Protein AF-A0A7J9D470-F1 (afdb_monomer)

Foldseek 3Di:
DDDDDDDDDDPPPDDDPDDDDDPDDDDPDDPPPDPDDPDDDPPAPFCVNPVVVLVVVPFGRAPSDTDRLQWDQCAQLHHRDHAPPQFTRHGSDTDHLQFDQCAQLHHRDHADPQWGRHGSDTHGVPPPPDPPPPPVPVVVVVVVVVVVVVVVVVVPD

Mean predicted aligned error: 18.79 Å

Radius of gyration: 38.18 Å; Cα contacts (8 Å, |Δi|>4): 179; chains: 1; bounding box: 80×73×114 Å

Structure (mmCIF, N/CA/C/O backbone):
data_AF-A0A7J9D470-F1
#
_entry.id   AF-A0A7J9D470-F1
#
loop_
_atom_site.group_PDB
_atom_site.id
_atom_site.type_symbol
_atom_site.label_atom_id
_atom_site.label_alt_id
_atom_site.label_comp_id
_atom_site.label_asym_id
_atom_site.label_entity_id
_atom_site.label_seq_id
_atom_site.pdbx_PDB_ins_code
_atom_site.Cartn_x
_atom_site.Cartn_y
_atom_site.Cartn_z
_atom_site.occupancy
_atom_site.B_iso_or_equiv
_atom_site.auth_seq_id
_atom_site.auth_comp_id
_atom_site.auth_asym_id
_atom_site.auth_atom_id
_atom_site.pdbx_PDB_model_num
ATOM 1 N N . MET A 1 1 ? 63.178 5.458 57.487 1.00 52.53 1 MET A N 1
ATOM 2 C CA . MET A 1 1 ? 62.453 5.438 56.198 1.00 52.53 1 MET A CA 1
ATOM 3 C C . MET A 1 1 ? 61.110 4.738 56.439 1.00 52.53 1 MET A C 1
ATOM 5 O O . MET A 1 1 ? 60.955 3.582 56.095 1.00 52.53 1 MET A O 1
ATOM 9 N N . LEU A 1 2 ? 60.321 5.202 57.414 1.00 38.91 2 LEU A N 1
ATOM 10 C CA . LEU A 1 2 ? 59.225 6.182 57.306 1.00 38.91 2 LEU A CA 1
ATOM 11 C C . LEU A 1 2 ? 58.112 5.771 56.328 1.00 38.91 2 LEU A C 1
ATOM 13 O O . LEU A 1 2 ? 58.281 5.820 55.116 1.00 38.91 2 LEU A O 1
ATOM 17 N N . ALA A 1 3 ? 56.980 5.399 56.925 1.00 51.22 3 ALA A N 1
ATOM 18 C CA . ALA A 1 3 ? 55.670 5.228 56.322 1.00 51.22 3 ALA A CA 1
ATOM 19 C C . ALA A 1 3 ? 55.030 6.580 55.955 1.00 51.22 3 ALA A C 1
ATOM 21 O O . ALA A 1 3 ? 55.112 7.506 56.757 1.00 51.22 3 ALA A O 1
ATOM 22 N N . MET A 1 4 ? 54.344 6.641 54.806 1.00 54.34 4 MET A N 1
ATOM 23 C CA . MET A 1 4 ? 53.233 7.548 54.436 1.00 54.34 4 MET A CA 1
ATOM 24 C C . MET A 1 4 ? 52.479 6.810 53.308 1.00 54.34 4 MET A C 1
ATOM 26 O O . MET A 1 4 ? 53.098 6.505 52.298 1.00 54.34 4 MET A O 1
ATOM 30 N N . VAL A 1 5 ? 51.274 6.242 53.431 1.00 53.59 5 VAL A N 1
ATOM 31 C CA . VAL A 1 5 ? 49.970 6.71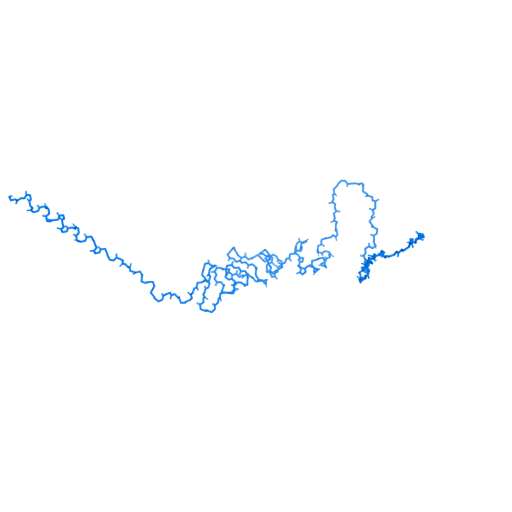7 53.934 1.00 53.59 5 VAL A CA 1
ATOM 32 C C . VAL A 1 5 ? 49.434 7.908 53.130 1.00 53.59 5 V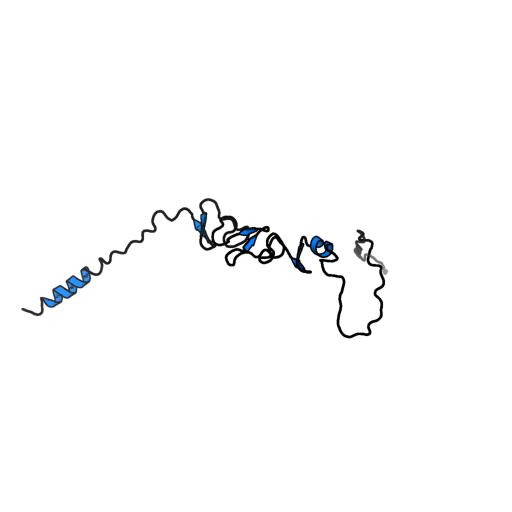AL A C 1
ATOM 34 O O . VAL A 1 5 ? 50.089 8.939 53.046 1.00 53.59 5 VAL A O 1
ATOM 37 N N . MET A 1 6 ? 48.195 7.723 52.647 1.00 53.53 6 MET A N 1
ATOM 38 C CA . MET A 1 6 ? 47.269 8.652 51.974 1.00 53.53 6 MET A CA 1
ATOM 39 C C . MET A 1 6 ? 47.483 8.869 50.471 1.00 53.53 6 MET A C 1
ATOM 41 O O . MET A 1 6 ? 48.608 9.001 50.024 1.00 53.53 6 MET A O 1
ATOM 45 N N . ALA A 1 7 ? 46.474 9.031 49.620 1.00 52.56 7 ALA A N 1
ATOM 46 C CA . ALA A 1 7 ? 45.023 8.826 49.624 1.00 52.56 7 ALA A CA 1
ATOM 47 C C . ALA A 1 7 ? 44.539 9.384 48.262 1.00 52.56 7 ALA A C 1
ATOM 49 O O . ALA A 1 7 ? 45.233 10.216 47.684 1.00 52.56 7 ALA A O 1
ATOM 50 N N . LEU A 1 8 ? 43.325 9.006 47.841 1.00 49.97 8 LEU A N 1
ATOM 51 C CA . LEU A 1 8 ? 42.532 9.616 46.754 1.00 49.97 8 LEU A CA 1
ATOM 52 C C . LEU A 1 8 ? 43.098 9.378 45.334 1.00 49.97 8 LEU A C 1
ATOM 54 O O . LEU A 1 8 ? 44.288 9.456 45.088 1.00 49.97 8 LEU A O 1
ATOM 58 N N . GLU A 1 9 ? 42.313 8.987 44.334 1.00 54.66 9 GLU A N 1
ATOM 59 C CA . GLU A 1 9 ? 40.990 9.498 43.9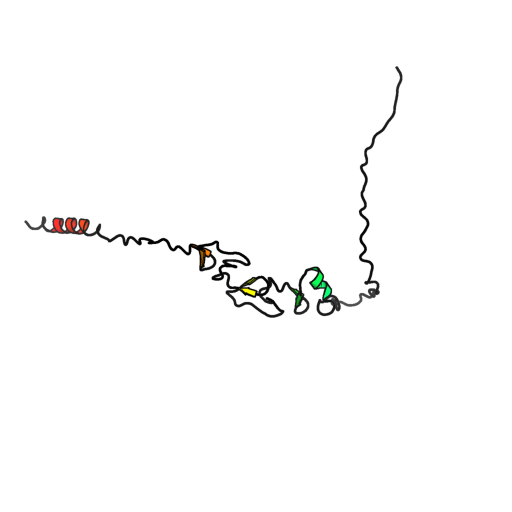84 1.00 54.66 9 GLU A CA 1
ATOM 60 C C . GLU A 1 9 ? 40.059 8.360 43.538 1.00 54.66 9 GLU A C 1
ATOM 62 O O . GLU A 1 9 ? 40.335 7.611 42.599 1.00 54.66 9 GLU A O 1
ATOM 67 N N . ALA A 1 10 ? 38.913 8.265 44.209 1.00 57.53 10 ALA A N 1
ATOM 68 C CA . ALA A 1 10 ? 37.725 7.641 43.663 1.00 57.53 10 ALA A CA 1
ATOM 69 C C . ALA A 1 10 ? 37.112 8.627 42.665 1.00 57.53 10 ALA A C 1
ATOM 71 O O . ALA A 1 10 ? 36.572 9.649 43.078 1.00 57.53 10 ALA A O 1
ATOM 72 N N . ILE A 1 11 ? 37.154 8.329 41.366 1.00 59.97 11 ILE A N 1
ATOM 73 C CA . ILE A 1 11 ? 36.338 9.069 40.399 1.00 59.97 11 ILE A CA 1
ATOM 74 C C . ILE A 1 11 ? 35.030 8.304 40.212 1.00 59.97 11 ILE A C 1
ATOM 76 O O . ILE A 1 11 ? 34.833 7.534 39.274 1.00 59.97 11 ILE A O 1
ATOM 80 N N . THR A 1 12 ? 34.125 8.521 41.161 1.00 56.00 12 THR A N 1
ATOM 81 C CA . THR A 1 12 ? 32.691 8.333 40.965 1.00 56.00 12 THR A CA 1
ATOM 82 C C . THR A 1 12 ? 32.193 9.429 40.018 1.00 56.00 12 THR A C 1
ATOM 84 O O . THR A 1 12 ? 31.918 10.543 40.464 1.00 56.00 12 THR A O 1
ATOM 87 N N . LEU A 1 13 ? 32.062 9.150 38.717 1.00 53.56 13 LEU A N 1
ATOM 88 C CA . LEU A 1 13 ? 31.258 10.009 37.841 1.00 53.56 13 LEU A CA 1
ATOM 89 C C . LEU A 1 13 ? 29.774 9.675 38.032 1.00 53.56 13 LEU A C 1
ATOM 91 O O . LEU A 1 13 ? 29.238 8.730 37.461 1.00 53.56 13 LEU A O 1
ATOM 95 N N . SER A 1 14 ? 29.178 10.452 38.937 1.00 59.69 14 SER A N 1
ATOM 96 C CA . SER A 1 14 ? 27.881 11.120 38.793 1.00 59.69 14 SER A CA 1
ATOM 97 C C . SER A 1 14 ? 26.778 10.382 38.024 1.00 59.69 14 SER A C 1
ATOM 99 O O . SER A 1 14 ? 26.679 10.411 36.800 1.00 59.69 14 SER A O 1
ATOM 101 N N . THR A 1 15 ? 25.824 9.877 38.802 1.00 51.56 15 THR A N 1
ATOM 102 C CA . THR A 1 15 ? 24.418 9.758 38.416 1.00 51.56 15 THR A CA 1
ATOM 103 C C . THR A 1 15 ? 23.893 11.104 37.906 1.00 51.56 15 THR A C 1
ATOM 105 O O . THR A 1 15 ? 23.781 12.053 38.684 1.00 51.56 15 THR A O 1
ATOM 108 N N . SER A 1 16 ? 23.512 11.192 36.633 1.00 58.38 16 SER A N 1
ATOM 109 C CA . SER A 1 16 ? 22.569 12.206 36.165 1.00 58.38 16 SER A CA 1
ATOM 110 C C . SER A 1 16 ? 21.156 11.630 36.235 1.00 58.38 16 SER A C 1
ATOM 112 O O . SER A 1 16 ? 20.688 10.890 35.372 1.00 58.38 16 SER A O 1
ATOM 114 N N . ILE A 1 17 ? 20.467 11.987 37.314 1.00 57.41 17 ILE A N 1
ATOM 115 C CA . ILE A 1 17 ? 19.011 12.015 37.346 1.00 57.41 17 ILE A CA 1
ATOM 116 C C . ILE A 1 17 ? 18.606 13.095 36.336 1.00 57.41 17 ILE A C 1
ATOM 118 O O . ILE A 1 17 ? 18.883 14.273 36.546 1.00 57.41 17 ILE A O 1
ATOM 122 N N . SER A 1 18 ? 17.999 12.700 35.219 1.00 53.41 18 SER A N 1
ATOM 123 C CA . SER A 1 18 ? 17.259 13.632 34.370 1.00 53.41 18 SER A CA 1
ATOM 124 C C . SER A 1 18 ? 15.803 13.614 34.825 1.00 53.41 18 SER A C 1
ATOM 126 O O . SER A 1 18 ? 14.964 12.881 34.307 1.00 53.41 18 SER A O 1
ATOM 128 N N . GLU A 1 19 ? 15.527 14.403 35.858 1.00 52.66 19 GLU A N 1
ATOM 129 C CA . GLU A 1 19 ? 14.212 14.997 36.044 1.00 52.66 19 GLU A CA 1
ATOM 130 C C . GLU A 1 19 ? 14.089 16.149 35.038 1.00 52.66 19 GLU A C 1
ATOM 132 O O . GLU A 1 19 ? 14.871 17.097 35.079 1.00 52.66 19 GLU A O 1
ATOM 137 N N . ASN A 1 20 ? 13.121 16.060 34.121 1.00 45.19 20 ASN A N 1
ATOM 138 C CA . ASN A 1 20 ? 12.014 17.018 34.007 1.00 45.19 20 ASN A CA 1
ATOM 139 C C . ASN A 1 20 ? 11.527 17.200 32.556 1.00 45.19 20 ASN A C 1
ATOM 141 O O . ASN A 1 20 ? 12.230 17.749 31.710 1.00 45.19 20 ASN A O 1
ATOM 145 N N . SER A 1 21 ? 10.274 16.815 32.304 1.00 48.44 21 SER A N 1
ATOM 146 C CA . SER A 1 21 ? 9.291 17.645 31.593 1.00 48.44 21 SER A CA 1
ATOM 147 C C . SER A 1 21 ? 7.895 17.078 31.854 1.00 48.44 21 SER A C 1
ATOM 149 O O . SER A 1 21 ? 7.508 16.017 31.365 1.00 48.44 21 SER A O 1
ATOM 151 N N . ASP A 1 22 ? 7.188 17.807 32.702 1.00 45.28 22 ASP A N 1
ATOM 152 C CA . ASP A 1 22 ? 5.788 17.732 33.090 1.00 45.28 22 ASP A CA 1
ATOM 153 C C . ASP A 1 22 ? 4.785 17.187 32.048 1.00 45.28 22 ASP A C 1
ATOM 155 O O . ASP A 1 22 ? 4.430 17.852 31.079 1.00 45.28 22 ASP A O 1
ATOM 159 N N . HIS A 1 23 ? 4.146 16.060 32.378 1.00 46.47 23 HIS A N 1
ATOM 160 C CA . HIS A 1 23 ? 2.723 15.857 32.081 1.00 46.47 23 HIS A CA 1
ATOM 161 C C . HIS A 1 23 ? 1.957 15.709 33.395 1.00 46.47 23 HIS A C 1
ATOM 163 O O . HIS A 1 23 ? 1.554 14.626 33.826 1.00 46.47 23 HIS A O 1
ATOM 169 N N . ARG A 1 24 ? 1.764 16.842 34.073 1.00 47.56 24 ARG A N 1
ATOM 170 C CA . ARG A 1 24 ? 0.830 16.931 35.190 1.00 47.56 24 ARG A CA 1
ATOM 171 C C . ARG A 1 24 ? -0.616 16.811 34.688 1.00 47.56 24 ARG A C 1
ATOM 173 O O . ARG A 1 24 ? -1.129 17.709 34.037 1.00 47.56 24 ARG A O 1
ATOM 180 N N . ARG A 1 25 ? -1.253 15.743 35.185 1.00 47.94 25 ARG A N 1
ATOM 181 C CA . ARG A 1 25 ? -2.612 15.677 35.765 1.00 47.94 25 ARG A CA 1
ATOM 182 C C . ARG A 1 25 ? -3.791 15.572 34.789 1.00 47.94 25 ARG A C 1
ATOM 184 O O . ARG A 1 25 ? -4.230 16.559 34.223 1.00 47.94 25 ARG A O 1
ATOM 191 N N . LEU A 1 26 ? -4.399 14.382 34.768 1.00 45.03 26 LEU A N 1
ATOM 192 C CA . LEU A 1 26 ? -5.779 14.146 35.234 1.00 45.03 26 LEU A CA 1
ATOM 193 C C . LEU A 1 26 ? -6.077 12.635 35.208 1.00 45.03 26 LEU A C 1
ATOM 195 O O . LEU A 1 26 ? -6.582 12.091 34.233 1.00 45.03 26 LEU A O 1
ATOM 199 N N . ALA A 1 27 ? -5.735 11.950 36.296 1.00 47.56 27 ALA A N 1
ATOM 200 C CA . ALA A 1 27 ? -6.382 10.699 36.692 1.00 47.56 27 ALA A CA 1
ATOM 201 C C . ALA A 1 27 ? -6.246 10.533 38.211 1.00 47.56 27 ALA A C 1
ATOM 203 O O . ALA A 1 27 ? -5.810 9.500 38.706 1.00 47.56 27 ALA A O 1
ATOM 204 N N . ASP A 1 28 ? -6.575 11.601 38.939 1.00 45.28 28 ASP A N 1
ATOM 205 C CA . ASP A 1 28 ? -7.138 11.435 40.270 1.00 45.28 28 ASP A CA 1
ATOM 206 C C . ASP A 1 28 ? -8.655 11.417 40.088 1.00 45.28 28 ASP A C 1
ATOM 208 O O . ASP A 1 28 ? -9.306 12.432 39.845 1.00 45.28 28 ASP A O 1
ATOM 212 N N . SER A 1 29 ? -9.193 10.213 40.041 1.00 45.28 29 SER A N 1
ATOM 213 C CA . SER A 1 29 ? -10.570 9.919 40.397 1.00 45.28 29 SER A CA 1
ATOM 214 C C . SER A 1 29 ? -10.522 8.485 40.869 1.00 45.28 29 SER A C 1
ATOM 216 O O . SER A 1 29 ? -10.070 7.598 40.140 1.00 45.28 29 SER A O 1
ATOM 218 N N . GLN A 1 30 ? -10.886 8.314 42.132 1.00 44.03 30 GLN A N 1
ATOM 219 C CA . GLN A 1 30 ? -10.857 7.074 42.880 1.00 44.03 30 GLN A CA 1
ATOM 220 C C . GLN A 1 30 ? -11.158 5.852 42.002 1.00 44.03 30 GLN A C 1
ATOM 222 O O . GLN A 1 30 ? -12.229 5.745 41.409 1.00 44.03 30 GLN A O 1
ATOM 227 N N . MET A 1 31 ? -10.241 4.885 41.975 1.00 50.34 31 MET A N 1
ATOM 228 C CA . MET A 1 31 ? -10.625 3.509 41.679 1.00 50.34 31 MET A CA 1
ATOM 229 C C . MET A 1 31 ? -11.399 3.019 42.910 1.00 50.34 31 MET A C 1
ATOM 231 O O . MET A 1 31 ? -10.789 2.936 43.979 1.00 50.34 31 MET A O 1
ATOM 235 N N . PRO A 1 32 ? -12.709 2.718 42.839 1.00 49.44 32 PRO A N 1
ATOM 236 C CA . PRO A 1 32 ? -13.378 2.086 43.963 1.00 49.44 32 PRO A CA 1
ATOM 237 C C . PRO A 1 32 ? -12.761 0.699 44.168 1.00 49.44 32 PRO A C 1
ATOM 239 O O . PRO A 1 32 ? -12.899 -0.205 43.343 1.00 49.44 32 PRO A O 1
ATOM 242 N N . THR A 1 33 ? -12.047 0.537 45.279 1.00 47.69 33 THR A N 1
ATOM 243 C CA . THR A 1 33 ? -11.545 -0.742 45.781 1.00 47.69 33 THR A CA 1
ATOM 244 C C . THR A 1 33 ? -12.716 -1.540 46.347 1.00 47.69 33 THR A C 1
ATOM 246 O O . THR A 1 33 ? -12.920 -1.611 47.555 1.00 47.69 33 THR A O 1
ATOM 249 N N . SER A 1 34 ? -13.536 -2.110 45.469 1.00 48.41 34 SER A N 1
ATOM 250 C CA . SER A 1 34 ? -14.496 -3.146 45.844 1.00 48.41 34 SER A CA 1
ATOM 251 C C . SER A 1 34 ? -14.593 -4.167 44.715 1.00 48.41 34 SER A C 1
ATOM 253 O O . SER A 1 34 ? -15.460 -4.114 43.849 1.00 48.41 34 SER A O 1
ATOM 255 N N . PHE A 1 35 ? -13.622 -5.081 44.694 1.00 50.19 35 PHE A N 1
ATOM 256 C CA . PHE A 1 35 ? -13.641 -6.260 43.835 1.00 50.19 35 PHE A CA 1
ATOM 257 C C . PHE A 1 35 ? -14.348 -7.398 44.572 1.00 50.19 35 PHE A C 1
ATOM 259 O O . PHE A 1 35 ? -1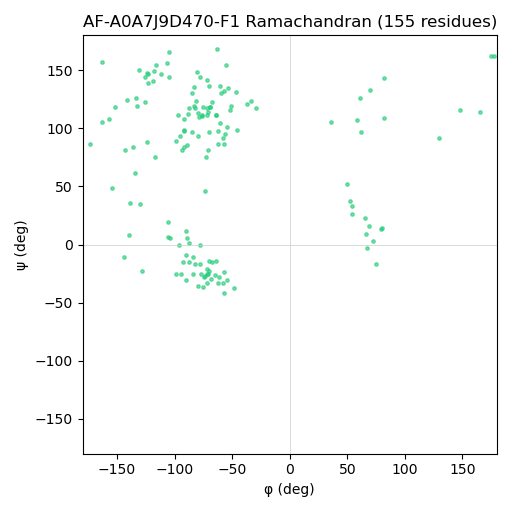3.722 -8.234 45.214 1.00 50.19 35 PHE A O 1
ATOM 266 N N . GLY A 1 36 ? -15.673 -7.409 44.463 1.00 50.47 36 GLY A N 1
ATOM 267 C CA . GLY A 1 36 ? -16.508 -8.581 44.698 1.00 50.47 36 GLY A CA 1
ATOM 268 C C . GLY A 1 36 ? -17.341 -8.833 43.446 1.00 50.47 36 GLY A C 1
ATOM 269 O O . GLY A 1 36 ? -18.432 -8.292 43.323 1.00 50.47 36 GLY A O 1
ATOM 270 N N . GLY A 1 37 ? -16.817 -9.595 42.484 1.00 48.50 37 GLY A N 1
ATOM 271 C CA . GLY A 1 37 ? -17.577 -9.964 41.287 1.00 48.50 37 GLY A CA 1
ATOM 272 C C . GLY A 1 37 ? -16.717 -10.517 40.155 1.00 48.50 37 GLY A C 1
ATOM 273 O O . GLY A 1 37 ? -15.897 -9.810 39.575 1.00 48.50 37 GLY A O 1
ATOM 274 N N . ALA A 1 38 ? -16.914 -11.794 39.835 1.00 54.22 38 ALA A N 1
ATOM 275 C CA . ALA A 1 38 ? -16.334 -12.456 38.676 1.00 54.22 38 ALA A CA 1
ATOM 276 C C . ALA A 1 38 ? -16.926 -11.880 37.372 1.00 54.22 38 ALA A C 1
ATOM 278 O O . ALA A 1 38 ? -18.137 -11.917 37.177 1.00 54.22 38 ALA A O 1
ATOM 279 N N . GLY A 1 39 ? -16.073 -11.369 36.475 1.00 50.06 39 GLY A N 1
ATOM 280 C CA . GLY A 1 39 ? -16.456 -10.936 35.122 1.00 50.06 39 GLY A CA 1
ATOM 281 C C . GLY A 1 39 ? -15.959 -9.532 34.774 1.00 50.06 39 GLY A C 1
ATOM 282 O O . GLY A 1 39 ? -16.620 -8.537 35.047 1.00 50.06 39 GLY A O 1
ATOM 283 N N . GLY A 1 40 ? -14.772 -9.446 34.167 1.00 59.03 40 GLY A N 1
ATOM 284 C CA . GLY A 1 40 ? -14.085 -8.190 33.867 1.00 59.03 40 GLY A CA 1
ATOM 285 C C . GLY A 1 40 ? -14.856 -7.249 32.936 1.00 59.03 40 GLY A C 1
ATOM 286 O O . GLY A 1 40 ? -14.840 -7.412 31.719 1.00 59.03 40 GLY A O 1
ATOM 287 N N . PHE A 1 41 ? -15.433 -6.192 33.505 1.00 54.44 41 PHE A N 1
ATOM 288 C CA . PHE A 1 41 ? -15.876 -5.004 32.779 1.00 54.44 41 PHE A CA 1
ATOM 289 C C . PHE A 1 41 ? -14.793 -3.922 32.876 1.00 54.44 41 PHE A C 1
ATOM 291 O O . PHE A 1 41 ? -14.556 -3.361 33.941 1.00 54.44 41 PHE A O 1
ATOM 298 N N . ARG A 1 42 ? -14.131 -3.609 31.755 1.00 60.50 42 ARG A N 1
ATOM 299 C CA . ARG A 1 42 ? -13.332 -2.382 31.574 1.00 60.50 42 ARG A CA 1
ATOM 300 C C . ARG A 1 42 ? -14.197 -1.362 30.816 1.00 60.50 42 ARG A C 1
ATOM 302 O O . ARG A 1 42 ? -14.139 -1.373 29.587 1.00 60.50 42 ARG A O 1
ATOM 309 N N . PRO A 1 43 ? -15.012 -0.497 31.450 1.00 60.56 43 PRO A N 1
ATOM 310 C CA . PRO A 1 43 ? -16.045 0.213 30.704 1.00 60.56 43 PRO A CA 1
ATOM 311 C C . PRO A 1 43 ? -15.596 1.538 30.065 1.00 60.56 43 PRO A C 1
ATOM 313 O O . PRO A 1 43 ? -16.424 2.172 29.426 1.00 60.56 43 PRO A O 1
ATOM 316 N N . PHE A 1 44 ? -14.332 1.985 30.175 1.00 59.06 44 PHE A N 1
ATOM 317 C CA . PHE A 1 44 ? -14.013 3.384 29.811 1.00 59.06 44 PHE A CA 1
ATOM 318 C C . PHE A 1 44 ? -12.705 3.656 29.053 1.00 59.06 44 PHE A C 1
ATOM 320 O O . PHE A 1 44 ? -12.378 4.815 28.820 1.00 59.06 44 PHE A O 1
ATOM 327 N N . PHE A 1 45 ? -11.971 2.637 28.599 1.00 75.00 45 PHE A N 1
ATOM 328 C CA . PHE A 1 45 ? -10.740 2.854 27.815 1.00 75.00 45 PHE A CA 1
ATOM 329 C C . PHE A 1 45 ? -10.889 2.565 26.317 1.00 75.00 45 PHE A C 1
ATOM 331 O O . PHE A 1 45 ? -9.888 2.343 25.639 1.00 75.00 45 PHE A O 1
ATOM 338 N N . THR A 1 46 ? -12.111 2.544 25.778 1.00 83.38 46 THR A N 1
ATOM 339 C CA . THR A 1 46 ? -12.284 2.446 24.323 1.00 83.38 46 THR A CA 1
ATOM 340 C C . THR A 1 46 ? -12.099 3.808 23.669 1.00 83.38 46 THR A C 1
ATOM 342 O O . THR A 1 46 ? -12.414 4.855 24.244 1.00 83.38 46 THR A O 1
ATOM 345 N N . CYS A 1 47 ? -11.587 3.805 22.442 1.00 88.75 47 CYS A N 1
ATOM 346 C CA . CYS A 1 47 ? -11.290 5.046 21.740 1.00 88.75 47 CYS A CA 1
ATOM 347 C C . CYS A 1 47 ? -12.541 5.860 21.362 1.00 88.75 47 CYS A C 1
ATOM 349 O O . CYS A 1 47 ? -12.415 7.048 21.091 1.00 88.75 47 CYS A O 1
ATOM 351 N N . ASP A 1 48 ? -13.745 5.271 21.406 1.00 88.00 48 ASP A N 1
ATOM 352 C CA . ASP A 1 48 ? -15.000 5.990 21.123 1.00 88.00 48 ASP A CA 1
ATOM 353 C C . ASP A 1 48 ? -15.355 6.988 22.234 1.00 88.00 48 ASP A C 1
ATOM 355 O O . ASP A 1 48 ? -16.069 7.958 21.994 1.00 88.00 48 ASP A O 1
ATOM 359 N N . LYS A 1 49 ? -14.877 6.743 23.463 1.00 87.25 49 LYS A N 1
ATOM 360 C CA . LYS A 1 49 ? -15.056 7.643 24.613 1.00 87.25 49 LYS A CA 1
ATOM 361 C C . LYS A 1 49 ? -13.835 8.526 24.861 1.00 87.25 49 LYS A C 1
ATOM 363 O O . LYS A 1 49 ? -13.987 9.603 25.426 1.00 87.25 49 LYS A O 1
ATOM 368 N N . ARG A 1 50 ? -12.643 8.090 24.435 1.00 87.12 50 ARG A N 1
ATOM 369 C CA . ARG A 1 50 ? -11.393 8.854 24.555 1.00 87.12 50 ARG A CA 1
ATOM 370 C C . ARG A 1 50 ? -10.578 8.776 23.252 1.00 87.12 50 ARG A C 1
ATOM 372 O O . ARG A 1 50 ? -9.682 7.932 23.149 1.00 87.12 50 ARG A O 1
ATOM 379 N N . PRO A 1 51 ? -10.868 9.637 22.257 1.00 81.69 51 PRO A N 1
ATOM 380 C CA . PRO A 1 51 ? -10.236 9.578 20.932 1.00 81.69 51 PRO A CA 1
ATOM 381 C C . PRO A 1 51 ? -8.728 9.861 20.967 1.00 81.69 51 PRO A C 1
ATOM 383 O O . PRO A 1 51 ? -7.973 9.330 20.153 1.00 81.69 51 PRO A O 1
ATOM 386 N N . GLU A 1 52 ? -8.273 10.621 21.963 1.00 86.62 52 GLU A N 1
ATOM 387 C CA . GLU A 1 52 ? -6.869 10.983 22.188 1.00 86.62 52 GLU A CA 1
ATOM 388 C C . GLU A 1 52 ? -5.934 9.766 22.273 1.00 86.62 52 GLU A C 1
ATOM 390 O O . GLU A 1 52 ? -4.783 9.844 21.847 1.00 86.62 52 GLU A O 1
ATOM 395 N N . ILE A 1 53 ? -6.432 8.614 22.748 1.00 87.00 53 ILE A N 1
ATOM 396 C CA . ILE A 1 53 ? -5.642 7.377 22.859 1.00 87.00 53 ILE A CA 1
ATOM 397 C C . ILE A 1 53 ? -5.056 6.976 21.499 1.00 87.00 53 ILE A C 1
ATOM 399 O O . ILE A 1 53 ? -3.900 6.565 21.434 1.00 87.00 53 ILE A O 1
ATOM 403 N N . CYS A 1 54 ? -5.829 7.098 20.417 1.00 90.19 54 CYS A N 1
ATOM 404 C CA . CYS A 1 54 ? -5.357 6.727 19.082 1.00 90.19 54 CYS A CA 1
ATOM 405 C C . CYS A 1 54 ? -4.482 7.820 18.463 1.00 90.19 54 CYS A C 1
ATOM 407 O O . CYS A 1 54 ? -3.487 7.511 17.805 1.00 90.19 54 CYS A O 1
ATOM 409 N N . SER A 1 55 ? -4.806 9.089 18.729 1.00 84.69 55 SER A N 1
ATOM 410 C CA . SER A 1 55 ? -4.072 10.236 18.189 1.00 84.69 55 SER A CA 1
ATOM 411 C C . SER A 1 55 ? -2.616 10.283 18.649 1.00 84.69 55 SER A C 1
ATOM 413 O O . SER A 1 55 ? -1.757 10.655 17.856 1.00 84.69 55 SER A O 1
ATOM 415 N N . THR A 1 56 ? -2.301 9.823 19.868 1.00 83.44 56 THR A N 1
ATOM 416 C CA . THR A 1 56 ? -0.899 9.704 20.337 1.00 83.44 56 THR A CA 1
ATOM 417 C C . THR A 1 56 ? -0.023 8.824 19.438 1.00 83.44 56 THR A C 1
ATOM 419 O O . THR A 1 56 ? 1.192 8.990 19.410 1.00 83.44 56 THR A O 1
ATOM 422 N N . LYS A 1 57 ? -0.634 7.907 18.677 1.00 79.69 57 LYS A N 1
ATOM 423 C CA . LYS A 1 57 ? 0.038 7.015 17.721 1.00 79.69 57 LYS A CA 1
ATOM 424 C C . LYS A 1 57 ? -0.185 7.421 16.262 1.00 79.69 57 LYS A C 1
ATOM 426 O O . LYS A 1 57 ? 0.166 6.659 15.367 1.00 79.69 57 LYS A O 1
ATOM 431 N N . GLY A 1 58 ? -0.817 8.571 16.011 1.00 81.25 58 GLY A N 1
ATOM 432 C CA . GLY A 1 58 ? -1.225 8.991 14.667 1.00 81.25 58 GLY A CA 1
ATOM 433 C C . GLY A 1 58 ? -2.293 8.089 14.033 1.00 81.25 58 GLY A C 1
ATOM 434 O O . GLY A 1 58 ? -2.395 8.029 12.810 1.00 81.25 58 GLY A O 1
ATOM 435 N N . GLN A 1 59 ? -3.063 7.367 14.851 1.00 92.50 59 GLN A N 1
ATOM 436 C CA . GLN A 1 59 ? -4.095 6.422 14.424 1.00 92.50 59 GLN A CA 1
ATOM 437 C C . GLN A 1 59 ? -5.499 6.998 14.619 1.00 92.50 59 GLN A C 1
ATOM 439 O O . GLN A 1 59 ? -5.707 7.960 15.358 1.00 92.50 59 GLN A O 1
ATOM 444 N N . PHE A 1 60 ? -6.484 6.356 13.999 1.00 91.69 60 PHE A N 1
ATOM 445 C CA . PHE A 1 60 ? -7.888 6.740 14.066 1.00 91.69 60 PHE A CA 1
ATOM 446 C C . PHE A 1 60 ? -8.699 5.707 14.837 1.00 91.69 60 PHE A C 1
ATOM 448 O O . PHE A 1 60 ? -8.423 4.510 14.782 1.00 91.69 60 PHE A O 1
ATOM 455 N N . CYS A 1 61 ? -9.724 6.171 15.548 1.00 92.81 61 CYS A N 1
ATOM 456 C CA . CYS A 1 61 ? -10.659 5.277 16.209 1.00 92.81 61 CYS A CA 1
ATOM 457 C C . CYS A 1 61 ? -11.678 4.733 15.201 1.00 92.81 61 CYS A C 1
ATOM 459 O O . CYS A 1 61 ? -12.519 5.481 14.704 1.00 92.81 61 CYS A O 1
ATOM 461 N N . CYS A 1 62 ? -11.628 3.431 14.933 1.00 93.31 62 CYS A N 1
ATOM 462 C CA . CYS A 1 62 ? -12.619 2.710 14.145 1.00 93.31 62 CYS A CA 1
ATOM 463 C C . CYS A 1 62 ? -13.139 1.520 14.957 1.00 93.31 62 CYS A C 1
ATOM 465 O O . CYS A 1 62 ? -12.368 0.654 15.367 1.00 93.31 62 CYS A O 1
ATOM 467 N N . ASN A 1 63 ? -14.456 1.453 15.181 1.00 90.06 63 ASN A N 1
ATOM 468 C CA . ASN A 1 63 ? -15.110 0.350 15.899 1.00 90.06 63 ASN A CA 1
ATOM 469 C C . ASN A 1 63 ? -14.436 0.019 17.244 1.00 90.06 63 ASN A C 1
ATOM 471 O O . ASN A 1 63 ? -14.091 -1.138 17.508 1.00 90.06 63 ASN A O 1
ATOM 475 N N . ARG A 1 64 ? -14.236 1.033 18.097 1.00 90.50 64 ARG A N 1
ATOM 476 C CA . ARG A 1 64 ? -13.603 0.908 19.421 1.00 90.50 64 ARG A CA 1
ATOM 477 C C . ARG A 1 64 ? -12.122 0.512 19.416 1.00 90.50 64 ARG A C 1
ATOM 479 O O . ARG A 1 64 ? -11.570 0.233 20.483 1.00 90.50 64 ARG A O 1
ATOM 486 N N . ARG A 1 65 ? -11.467 0.489 18.248 1.00 90.50 65 ARG A N 1
ATOM 487 C CA . ARG A 1 65 ? -10.048 0.147 18.072 1.00 90.50 65 ARG A CA 1
ATOM 488 C C . ARG A 1 65 ? -9.286 1.271 17.376 1.00 90.50 65 ARG A C 1
ATOM 490 O O . ARG A 1 65 ? -9.829 1.948 16.511 1.00 90.50 65 ARG A O 1
ATOM 497 N N . CYS A 1 66 ? -8.017 1.439 17.733 1.00 93.44 66 CYS A N 1
ATOM 498 C CA . CYS A 1 66 ? -7.117 2.325 17.004 1.00 93.44 66 CYS A CA 1
ATOM 499 C C . CYS A 1 66 ? -6.579 1.600 15.769 1.00 93.44 66 CYS A C 1
ATOM 501 O O . CYS A 1 66 ? -6.014 0.513 15.898 1.00 93.44 66 CYS A O 1
ATOM 503 N N . VAL A 1 67 ? -6.777 2.187 14.593 1.00 94.69 67 VAL A N 1
ATOM 504 C CA . VAL A 1 67 ? -6.318 1.653 13.307 1.00 94.69 67 VAL A CA 1
ATOM 505 C C . VAL A 1 67 ? -5.596 2.737 12.518 1.00 94.69 67 VAL A C 1
ATOM 507 O O . VAL A 1 67 ? -5.894 3.927 12.646 1.00 94.69 67 VAL A O 1
ATOM 510 N N . ASP A 1 68 ? -4.640 2.335 11.691 1.00 94.88 68 ASP A N 1
ATOM 511 C CA . ASP A 1 68 ? -3.960 3.251 10.784 1.00 94.88 68 ASP A CA 1
ATOM 512 C C . ASP A 1 68 ? -4.680 3.278 9.432 1.00 94.88 68 ASP A C 1
ATOM 514 O O . ASP A 1 68 ? -4.579 2.349 8.635 1.00 94.88 68 ASP A O 1
ATOM 518 N N . LEU A 1 69 ? -5.376 4.380 9.145 1.00 95.06 69 LEU A N 1
ATOM 519 C CA . LEU A 1 69 ? -6.088 4.551 7.877 1.00 95.06 69 LEU A CA 1
ATOM 520 C C . LEU A 1 69 ? -5.152 4.595 6.663 1.00 95.06 69 LEU A C 1
ATOM 522 O O . LEU A 1 69 ? -5.638 4.527 5.534 1.00 95.06 69 LEU A O 1
ATOM 526 N N . LYS A 1 70 ? -3.838 4.760 6.852 1.00 94.69 70 LYS A N 1
ATOM 527 C CA . LYS A 1 70 ? -2.877 4.847 5.748 1.00 94.69 70 LYS A CA 1
ATOM 528 C C . LYS A 1 70 ? -2.417 3.487 5.241 1.00 94.69 70 LYS A C 1
ATOM 530 O O . LYS A 1 70 ? -2.011 3.405 4.083 1.00 94.69 70 LYS A O 1
ATOM 535 N N . THR A 1 71 ? -2.476 2.464 6.088 1.00 93.88 71 THR A N 1
ATOM 536 C CA . THR A 1 71 ? -1.871 1.149 5.836 1.00 93.88 71 THR A CA 1
ATOM 537 C C . THR A 1 71 ? -2.849 -0.009 6.033 1.00 93.88 71 THR A C 1
ATOM 539 O O . THR A 1 71 ? -2.674 -1.062 5.421 1.00 93.88 71 THR A O 1
ATOM 542 N N . ASP A 1 72 ? -3.917 0.173 6.814 1.00 95.31 72 ASP A N 1
ATOM 543 C CA . ASP A 1 72 ? -4.919 -0.863 7.058 1.00 95.31 72 ASP A CA 1
ATOM 544 C C . ASP A 1 72 ? -5.789 -1.107 5.811 1.00 95.31 72 ASP A C 1
ATOM 546 O O . ASP A 1 72 ? -6.537 -0.238 5.352 1.00 95.31 72 ASP A O 1
ATOM 550 N N . GLN A 1 73 ? -5.719 -2.328 5.275 1.00 95.00 73 GLN A N 1
ATOM 551 C CA . GLN A 1 73 ? -6.475 -2.765 4.099 1.00 95.00 73 GLN A CA 1
ATOM 552 C C . GLN A 1 73 ? -7.996 -2.718 4.302 1.00 95.00 73 GLN A C 1
ATOM 554 O O . GLN A 1 73 ? -8.729 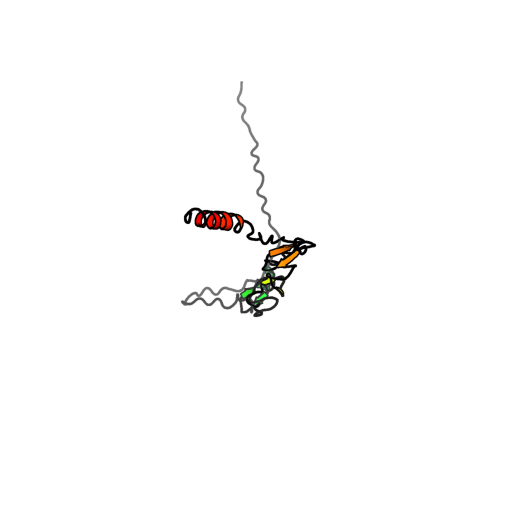-2.531 3.327 1.00 95.00 73 GLN A O 1
ATOM 559 N N . TYR A 1 74 ? -8.473 -2.869 5.536 1.00 95.25 74 TYR A N 1
ATOM 560 C CA . TYR A 1 74 ? -9.895 -2.904 5.881 1.00 95.25 74 TYR A CA 1
ATOM 561 C C . TYR A 1 74 ? -10.449 -1.522 6.257 1.00 95.25 74 TYR A C 1
ATOM 563 O O . TYR A 1 74 ? -11.669 -1.333 6.269 1.00 95.25 74 TYR A O 1
ATOM 571 N N . ASN A 1 75 ? -9.571 -0.549 6.521 1.00 96.62 75 ASN A N 1
ATOM 572 C CA . ASN A 1 75 ? -9.912 0.811 6.947 1.00 96.62 75 ASN A CA 1
ATOM 573 C C . ASN A 1 75 ? -9.197 1.886 6.103 1.00 96.62 75 ASN A C 1
ATOM 575 O O . ASN A 1 75 ? -8.820 2.942 6.606 1.00 96.62 75 ASN A O 1
ATOM 579 N N . CYS A 1 76 ? -9.001 1.646 4.808 1.00 97.06 76 CYS A N 1
ATOM 580 C CA . CYS A 1 76 ? -8.133 2.473 3.980 1.00 97.06 76 CYS A CA 1
ATOM 581 C C . CYS A 1 76 ? -8.721 3.863 3.681 1.00 97.06 76 CYS A C 1
ATOM 583 O O . CYS A 1 76 ? -9.702 4.020 2.942 1.00 97.06 76 CYS A O 1
ATOM 585 N N . GLY A 1 77 ? -8.112 4.900 4.250 1.00 95.31 77 GLY A N 1
ATOM 586 C CA . GLY A 1 77 ? -8.515 6.304 4.141 1.00 95.31 77 GLY A CA 1
ATOM 587 C C . GLY A 1 77 ? -9.745 6.691 4.971 1.00 95.31 77 GLY A C 1
ATOM 588 O O . GLY A 1 77 ? -9.964 7.876 5.201 1.00 95.31 77 GLY A O 1
ATOM 589 N N . ARG A 1 78 ? -10.546 5.720 5.431 1.00 94.94 78 ARG A N 1
ATOM 590 C CA . ARG A 1 78 ? -11.654 5.901 6.385 1.00 94.94 78 ARG A CA 1
ATOM 591 C C . ARG A 1 78 ? -12.066 4.558 6.993 1.00 94.94 78 ARG A C 1
ATOM 593 O O . ARG A 1 78 ? -11.892 3.516 6.360 1.00 94.94 78 ARG A O 1
ATOM 600 N N . CYS A 1 79 ? -12.686 4.595 8.170 1.00 95.50 79 CYS A N 1
ATOM 601 C CA . CYS A 1 79 ? -13.200 3.400 8.839 1.00 95.50 79 CYS A CA 1
ATOM 602 C C . CYS A 1 79 ? -14.134 2.583 7.929 1.00 95.50 79 CYS A C 1
ATOM 604 O O . CYS A 1 79 ? -15.011 3.141 7.265 1.00 95.50 79 CYS A O 1
ATOM 606 N N . GLY A 1 80 ? -13.940 1.262 7.901 1.00 94.81 80 GLY A N 1
ATOM 607 C CA . GLY A 1 80 ? -14.765 0.318 7.141 1.00 94.81 80 GLY A CA 1
ATOM 608 C C . GLY A 1 80 ? -14.581 0.353 5.619 1.00 94.81 80 GLY A C 1
ATOM 609 O O . GLY A 1 80 ? -15.282 -0.363 4.905 1.00 94.81 80 GLY A O 1
ATOM 610 N N . ARG A 1 81 ? -13.665 1.170 5.083 1.00 96.06 81 ARG A N 1
ATOM 611 C CA . ARG A 1 81 ? -13.341 1.151 3.652 1.00 96.06 81 ARG A CA 1
ATOM 612 C C . ARG A 1 81 ? -12.304 0.074 3.362 1.00 96.06 81 ARG A C 1
ATOM 614 O O . ARG A 1 81 ? -11.106 0.304 3.476 1.00 96.06 81 ARG A O 1
ATOM 621 N N . THR A 1 82 ? -12.780 -1.083 2.925 1.00 96.38 82 THR A N 1
ATOM 622 C CA . THR A 1 82 ? -11.913 -2.184 2.503 1.00 96.38 82 THR A CA 1
ATOM 623 C C . THR A 1 82 ? -11.452 -2.013 1.054 1.00 96.38 82 THR A C 1
ATOM 625 O O . THR A 1 82 ? -12.243 -1.654 0.178 1.00 96.38 82 THR A O 1
ATOM 628 N N . CYS A 1 83 ? -10.168 -2.251 0.789 1.00 96.56 83 CYS A N 1
ATOM 629 C CA . CYS A 1 83 ? -9.643 -2.330 -0.574 1.00 96.56 83 CYS A CA 1
ATOM 630 C C . CYS A 1 83 ? -9.982 -3.684 -1.219 1.00 96.56 83 CYS A C 1
ATOM 632 O O . CYS A 1 83 ? -9.949 -4.712 -0.553 1.00 96.56 83 CYS A O 1
ATOM 634 N N . ASN A 1 84 ? -10.261 -3.699 -2.530 1.00 94.62 84 ASN A N 1
ATOM 635 C CA . ASN A 1 84 ? -10.466 -4.948 -3.280 1.00 94.62 84 ASN A CA 1
ATOM 636 C C . ASN A 1 84 ? -9.262 -5.897 -3.145 1.00 94.62 84 ASN A C 1
ATOM 638 O O . ASN A 1 84 ? -8.136 -5.432 -2.989 1.00 94.62 84 ASN A O 1
ATOM 642 N N . TYR A 1 85 ? -9.492 -7.205 -3.305 1.00 86.06 85 TYR A N 1
ATOM 643 C CA . TYR A 1 85 ? -8.494 -8.266 -3.089 1.00 86.06 85 TYR A CA 1
ATOM 644 C C . TYR A 1 85 ? -7.133 -8.038 -3.766 1.00 86.06 85 TYR A C 1
ATOM 646 O O . TYR A 1 85 ? -6.104 -8.338 -3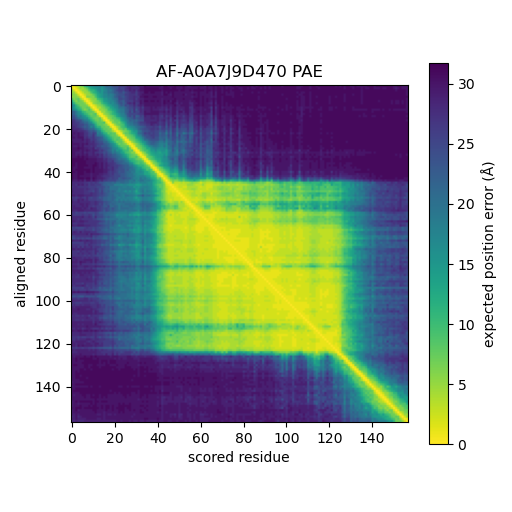.176 1.00 86.06 85 TYR A O 1
ATOM 654 N N . SER A 1 86 ? -7.101 -7.466 -4.971 1.00 91.25 86 SER A N 1
ATOM 655 C CA . SER A 1 86 ? -5.853 -7.208 -5.709 1.00 91.25 86 SER A CA 1
ATOM 656 C C . SER A 1 86 ? -5.220 -5.839 -5.418 1.00 91.25 86 SER A C 1
ATOM 658 O O . SER A 1 86 ? -4.350 -5.402 -6.168 1.00 91.25 86 SER A O 1
ATOM 660 N N . LYS A 1 87 ? -5.683 -5.111 -4.394 1.00 96.25 87 LYS A N 1
ATOM 661 C CA . LYS A 1 87 ? -5.200 -3.771 -4.033 1.00 96.25 87 LYS A CA 1
ATOM 662 C C . LYS A 1 87 ? -4.731 -3.728 -2.586 1.00 96.25 87 LYS A C 1
ATOM 664 O O . LYS A 1 87 ? -5.318 -4.351 -1.707 1.00 96.25 87 LYS A O 1
ATOM 669 N N . ILE A 1 88 ? -3.726 -2.899 -2.345 1.00 96.12 88 ILE A N 1
ATOM 670 C CA . ILE A 1 88 ? -3.197 -2.603 -1.013 1.00 96.12 88 ILE A CA 1
ATOM 671 C C . ILE A 1 88 ? -3.614 -1.198 -0.583 1.00 96.12 88 ILE A C 1
ATOM 673 O O . ILE A 1 88 ? -3.882 -0.342 -1.433 1.00 96.12 88 ILE A O 1
ATOM 677 N N . CYS A 1 89 ? -3.655 -0.953 0.727 1.00 97.56 89 CYS A N 1
ATOM 678 C CA . CYS A 1 89 ? -3.772 0.403 1.241 1.00 97.56 89 CYS A CA 1
ATOM 679 C C . CYS A 1 89 ? -2.391 1.054 1.285 1.00 97.56 89 CYS A C 1
ATOM 681 O O . CYS A 1 89 ? -1.488 0.560 1.957 1.00 97.56 89 CYS A O 1
ATOM 683 N N . CYS A 1 90 ? -2.230 2.146 0.551 1.00 96.88 90 CYS A N 1
ATOM 684 C CA . CYS A 1 90 ? -1.009 2.932 0.535 1.00 96.88 90 CYS A CA 1
ATOM 685 C C . CYS A 1 90 ? -1.392 4.401 0.681 1.00 96.88 90 CYS A C 1
ATOM 687 O O . CYS A 1 90 ? -2.171 4.928 -0.116 1.00 96.88 90 CYS A O 1
ATOM 689 N N . GLU A 1 91 ? -0.909 5.041 1.745 1.00 94.88 91 GLU A N 1
ATOM 690 C CA . GLU A 1 91 ? -1.162 6.458 2.040 1.00 94.88 91 GLU A CA 1
ATOM 691 C C . GLU A 1 91 ? -2.664 6.813 2.079 1.00 94.88 91 GLU A C 1
ATOM 693 O O . GLU A 1 91 ? -3.092 7.904 1.699 1.00 94.88 91 GLU A O 1
ATOM 698 N N . GLY A 1 92 ? -3.494 5.864 2.525 1.00 95.50 92 GLY A N 1
ATOM 699 C CA . GLY A 1 92 ? -4.949 6.028 2.626 1.00 95.50 92 GLY A CA 1
ATOM 700 C C . GLY A 1 92 ? -5.696 5.866 1.302 1.00 95.50 92 GLY A C 1
ATOM 701 O O . GLY A 1 92 ? -6.882 6.205 1.201 1.00 95.50 92 GLY A O 1
ATOM 702 N N . LYS A 1 93 ? -5.026 5.339 0.273 1.00 96.31 93 LYS A N 1
ATOM 703 C CA . LYS A 1 93 ? -5.604 5.047 -1.040 1.00 96.31 93 LYS A CA 1
ATOM 704 C C . LYS A 1 93 ? -5.422 3.575 -1.389 1.00 96.31 93 LYS A C 1
ATOM 706 O O . LYS A 1 93 ? -4.365 2.993 -1.187 1.00 96.31 93 LYS A O 1
ATOM 711 N N . CYS A 1 94 ? -6.461 2.986 -1.973 1.00 97.56 94 CYS A N 1
ATOM 712 C CA . CYS A 1 94 ? -6.378 1.636 -2.512 1.00 97.56 94 CYS A CA 1
ATOM 713 C C . CYS A 1 94 ? -5.667 1.664 -3.867 1.00 97.56 94 CYS A C 1
ATOM 715 O O . CYS A 1 94 ? -6.241 2.133 -4.857 1.00 97.56 94 CYS A O 1
ATOM 717 N N . VAL A 1 95 ? -4.452 1.131 -3.920 1.00 96.69 95 VAL A N 1
ATOM 718 C CA . VAL A 1 95 ? -3.609 1.093 -5.123 1.00 96.69 95 VAL A CA 1
ATOM 719 C C . VAL A 1 95 ? -3.330 -0.351 -5.532 1.00 96.69 95 VAL A C 1
ATOM 721 O O . VAL A 1 95 ? -3.315 -1.249 -4.696 1.00 96.69 95 VAL A O 1
ATOM 724 N N . SER A 1 96 ? -3.168 -0.591 -6.834 1.00 96.25 96 SER A N 1
ATOM 725 C CA . SER A 1 96 ? -2.857 -1.922 -7.371 1.00 96.25 96 SER A CA 1
ATOM 726 C C . SER A 1 96 ? -1.344 -2.113 -7.405 1.00 96.25 96 SER A C 1
ATOM 728 O O . SER A 1 96 ? -0.702 -1.458 -8.227 1.00 96.25 96 SER A O 1
ATOM 730 N N . PRO A 1 97 ? -0.756 -3.004 -6.591 1.00 96.25 97 PRO A N 1
ATOM 731 C CA . PRO A 1 97 ? 0.671 -3.264 -6.683 1.00 96.25 97 PRO A CA 1
ATOM 732 C C . PRO A 1 97 ? 1.055 -4.011 -7.962 1.00 96.25 97 PRO A C 1
ATOM 734 O O . PRO A 1 97 ? 2.223 -4.062 -8.315 1.00 96.25 97 PRO A O 1
ATOM 737 N N . LEU A 1 98 ? 0.082 -4.578 -8.678 1.00 95.25 98 LEU A N 1
ATOM 738 C CA . LEU A 1 98 ? 0.324 -5.352 -9.893 1.00 95.25 98 LEU A CA 1
ATOM 739 C C . LEU A 1 98 ? 0.616 -4.482 -11.117 1.00 95.25 98 LEU A C 1
ATOM 741 O O . LEU A 1 98 ? 1.224 -4.966 -12.067 1.00 95.25 98 LEU A O 1
ATOM 745 N N . SER A 1 99 ? 0.139 -3.236 -11.110 1.00 93.69 99 SER A N 1
ATOM 746 C CA . SER A 1 99 ? 0.110 -2.383 -12.302 1.00 93.69 99 SER A CA 1
ATOM 747 C C . SER A 1 99 ? 0.375 -0.904 -12.032 1.00 93.69 99 SER A C 1
ATOM 749 O O . SER A 1 99 ? 0.526 -0.131 -12.973 1.00 93.69 99 SER A O 1
ATOM 751 N N . ASN A 1 100 ? 0.392 -0.462 -10.771 1.00 95.00 100 ASN A N 1
ATOM 752 C CA . ASN A 1 100 ? 0.682 0.930 -10.457 1.00 95.00 100 ASN A CA 1
ATOM 753 C C . ASN A 1 100 ? 2.196 1.151 -10.434 1.00 95.00 100 ASN A C 1
ATOM 755 O O . ASN A 1 100 ? 2.887 0.607 -9.578 1.00 95.00 100 ASN A O 1
ATOM 759 N N . GLU A 1 101 ? 2.692 1.996 -11.335 1.00 94.12 101 GLU A N 1
ATOM 760 C CA . GLU A 1 101 ? 4.121 2.300 -11.474 1.00 94.12 101 GLU A CA 1
ATOM 761 C C . GLU A 1 101 ? 4.755 2.854 -10.200 1.00 94.12 101 GLU A C 1
ATOM 763 O O . GLU A 1 101 ? 5.911 2.554 -9.933 1.00 94.12 101 GLU A O 1
ATOM 768 N N . LYS A 1 102 ? 4.003 3.611 -9.390 1.00 95.00 102 LYS A N 1
ATOM 769 C CA . LYS A 1 102 ? 4.494 4.226 -8.145 1.00 95.00 102 LYS A CA 1
ATOM 770 C C . LYS A 1 102 ? 4.442 3.284 -6.940 1.00 95.00 102 LYS A C 1
ATOM 772 O O . LYS A 1 102 ? 4.956 3.624 -5.874 1.00 95.00 102 LYS A O 1
ATOM 777 N N . HIS A 1 103 ? 3.774 2.140 -7.082 1.00 96.12 103 HIS A N 1
ATOM 778 C CA . HIS A 1 103 ? 3.532 1.191 -5.998 1.00 96.12 103 HIS A CA 1
ATOM 779 C C . HIS A 1 103 ? 3.714 -0.262 -6.464 1.00 96.12 103 HIS A C 1
ATOM 781 O O . HIS A 1 103 ? 2.969 -1.148 -6.049 1.00 96.12 103 HIS A O 1
ATOM 787 N N . CYS A 1 104 ? 4.669 -0.513 -7.355 1.00 96.81 104 CYS A N 1
ATOM 788 C CA . CYS A 1 104 ? 4.851 -1.802 -8.003 1.00 96.81 104 CYS A CA 1
ATOM 789 C C . CYS A 1 104 ? 5.356 -2.865 -7.020 1.00 96.81 104 CYS A C 1
ATOM 791 O O . CYS A 1 104 ? 6.409 -2.716 -6.410 1.00 96.81 104 CYS A O 1
ATOM 793 N N . GLY A 1 105 ? 4.591 -3.931 -6.807 1.00 95.56 105 GLY A N 1
ATOM 794 C CA . GLY A 1 105 ? 4.897 -4.971 -5.818 1.00 95.56 105 GLY A CA 1
ATOM 795 C C . GLY A 1 105 ? 4.822 -4.533 -4.351 1.00 95.56 105 GLY A C 1
ATOM 796 O O . GLY A 1 105 ? 4.958 -5.371 -3.465 1.00 95.56 105 GLY A O 1
ATOM 797 N N . GLY A 1 106 ? 4.546 -3.259 -4.064 1.00 95.12 106 GLY A N 1
ATOM 798 C CA . GLY A 1 106 ? 4.462 -2.752 -2.698 1.00 95.12 106 GLY A CA 1
ATOM 799 C C . GLY A 1 106 ? 4.191 -1.251 -2.623 1.00 95.12 106 GLY A C 1
ATOM 800 O O . GLY A 1 106 ? 4.372 -0.514 -3.589 1.00 95.12 106 GLY A O 1
ATOM 801 N N . CYS A 1 107 ? 3.748 -0.781 -1.455 1.00 96.69 107 CYS A N 1
ATOM 802 C CA . CYS A 1 107 ? 3.498 0.643 -1.230 1.00 96.69 107 CYS A CA 1
ATOM 803 C C . CYS A 1 107 ? 4.795 1.449 -1.413 1.00 96.69 107 CYS A C 1
ATOM 805 O O . CYS A 1 107 ? 5.856 1.037 -0.953 1.00 96.69 107 CYS A O 1
ATOM 807 N N . ASN A 1 108 ? 4.696 2.587 -2.102 1.00 95.31 108 ASN A N 1
ATOM 808 C CA . ASN A 1 108 ? 5.817 3.475 -2.443 1.00 95.31 108 ASN A CA 1
ATOM 809 C C . ASN A 1 108 ? 7.011 2.829 -3.178 1.00 95.31 108 ASN A C 1
ATOM 811 O O . ASN A 1 108 ? 8.122 3.353 -3.123 1.00 95.31 108 ASN A O 1
ATOM 815 N N . ASN A 1 109 ? 6.787 1.737 -3.915 1.00 95.44 109 ASN A N 1
ATOM 816 C CA . ASN A 1 109 ? 7.804 1.142 -4.778 1.00 95.44 109 ASN A CA 1
ATOM 817 C C . ASN A 1 109 ? 7.668 1.637 -6.229 1.00 95.44 109 ASN A C 1
ATOM 819 O O . ASN A 1 109 ? 6.883 1.106 -7.013 1.00 95.44 109 ASN A O 1
ATOM 823 N N . ASN A 1 110 ? 8.400 2.695 -6.571 1.00 94.94 110 ASN A N 1
ATOM 824 C CA . ASN A 1 110 ? 8.352 3.302 -7.897 1.00 94.94 110 ASN A CA 1
ATOM 825 C C . ASN A 1 110 ? 9.291 2.607 -8.895 1.00 94.94 110 ASN A C 1
ATOM 827 O O . ASN A 1 110 ? 10.490 2.503 -8.636 1.00 94.94 110 ASN A O 1
ATOM 831 N N . CYS A 1 111 ? 8.786 2.249 -10.076 1.00 94.50 111 CYS A N 1
ATOM 832 C CA . CYS A 1 111 ? 9.643 1.834 -11.182 1.00 94.50 111 CYS A CA 1
ATOM 833 C C . CYS A 1 111 ? 10.438 3.030 -11.741 1.00 94.50 111 CYS A C 1
ATOM 835 O O . CYS A 1 111 ? 9.928 4.140 -11.899 1.00 94.50 111 CYS A O 1
ATOM 837 N N . GLY A 1 112 ? 11.729 2.816 -12.012 1.00 90.50 112 GLY A N 1
ATOM 838 C CA . GLY A 1 112 ? 12.608 3.838 -12.587 1.00 90.50 112 GLY A CA 1
ATOM 839 C C . GLY A 1 112 ? 12.180 4.280 -13.992 1.00 90.50 112 GLY A C 1
ATOM 840 O O . GLY A 1 112 ? 11.341 3.654 -14.636 1.00 90.50 112 GLY A O 1
ATOM 841 N N . LYS A 1 113 ? 12.780 5.368 -14.494 1.00 90.19 113 LYS A N 1
ATOM 842 C CA . LYS A 1 113 ? 12.523 5.854 -15.861 1.00 90.19 113 LYS A CA 1
ATOM 843 C C . LYS A 1 113 ? 12.834 4.756 -16.882 1.00 90.19 113 LYS A C 1
ATOM 845 O O . LYS A 1 113 ? 13.912 4.173 -16.833 1.00 90.19 113 LYS A O 1
ATOM 850 N N . GLY A 1 114 ? 11.917 4.532 -17.822 1.00 88.38 114 GLY A N 1
ATOM 851 C CA . GLY A 1 114 ? 12.063 3.488 -18.838 1.00 88.38 114 GLY A CA 1
ATOM 852 C C . GLY A 1 114 ? 11.702 2.086 -18.348 1.00 88.38 114 GLY A C 1
ATOM 853 O O . GLY A 1 114 ? 12.029 1.127 -19.042 1.00 88.38 114 GLY A O 1
ATOM 854 N N . SER A 1 115 ? 11.032 1.971 -17.195 1.00 92.31 115 SER A N 1
ATOM 855 C CA . SER A 1 115 ? 10.440 0.732 -16.692 1.00 92.31 115 SER A CA 1
ATOM 856 C C . SER A 1 115 ? 8.955 0.919 -16.377 1.00 92.31 115 SER A C 1
ATOM 858 O O . SER A 1 115 ? 8.542 1.960 -15.872 1.00 92.31 115 SER A O 1
ATOM 860 N N . SER A 1 116 ? 8.163 -0.118 -16.626 1.00 92.88 116 SER A N 1
ATOM 861 C CA . SER A 1 116 ? 6.729 -0.185 -16.346 1.00 92.88 116 SER A CA 1
ATOM 862 C C . SER A 1 116 ? 6.440 -1.272 -15.312 1.00 92.88 116 SER A C 1
ATOM 864 O O . SER A 1 116 ? 7.195 -2.234 -15.177 1.00 92.88 116 SER A O 1
ATOM 866 N N . CYS A 1 117 ? 5.339 -1.135 -14.574 1.00 95.31 117 CYS A N 1
ATOM 867 C CA . CYS A 1 117 ? 4.921 -2.158 -13.619 1.00 95.31 117 CYS A CA 1
ATOM 868 C C . CYS A 1 117 ? 4.047 -3.215 -14.300 1.00 95.31 117 CYS A C 1
ATOM 870 O O . CYS A 1 117 ? 2.946 -2.902 -14.761 1.00 95.31 117 CYS A O 1
ATOM 872 N N . LEU A 1 118 ? 4.514 -4.462 -14.324 1.00 94.62 118 LEU A N 1
ATOM 873 C CA . LEU A 1 118 ? 3.773 -5.596 -14.863 1.00 94.62 118 LEU A CA 1
ATOM 874 C C . LEU A 1 118 ? 3.846 -6.777 -13.893 1.00 94.62 118 LEU A C 1
ATOM 876 O O . LEU A 1 118 ? 4.926 -7.201 -13.492 1.00 94.62 118 LEU A O 1
ATOM 880 N N . TYR A 1 119 ? 2.685 -7.307 -13.505 1.00 93.44 119 TYR A N 1
ATOM 881 C CA . TYR A 1 119 ? 2.561 -8.421 -12.554 1.00 93.44 119 TYR A CA 1
ATOM 882 C C . TYR A 1 119 ? 3.317 -8.206 -11.234 1.00 93.44 119 TYR A C 1
ATOM 884 O O . TYR A 1 119 ? 3.847 -9.158 -10.678 1.00 93.44 119 TYR A O 1
ATOM 892 N N . ALA A 1 120 ? 3.338 -6.972 -10.718 1.00 95.00 120 ALA A N 1
ATOM 893 C CA . ALA A 1 120 ? 4.081 -6.587 -9.509 1.00 95.00 120 ALA A CA 1
ATOM 894 C C . ALA A 1 120 ? 5.618 -6.600 -9.640 1.00 95.00 120 ALA A C 1
ATOM 896 O O . ALA A 1 120 ? 6.321 -6.498 -8.635 1.00 95.00 120 ALA A O 1
ATOM 897 N N . TYR A 1 121 ? 6.138 -6.626 -10.869 1.00 94.56 121 TYR A N 1
ATOM 898 C CA . TYR A 1 121 ? 7.559 -6.471 -11.169 1.00 94.56 121 TYR A CA 1
ATOM 899 C C . TYR A 1 121 ? 7.788 -5.245 -12.050 1.00 94.56 121 TYR A C 1
ATOM 901 O O . TYR A 1 121 ? 7.024 -4.970 -12.977 1.00 94.56 121 TYR A O 1
ATOM 909 N N . CYS A 1 122 ? 8.865 -4.510 -11.779 1.00 95.25 122 CYS A N 1
ATOM 910 C CA . CYS A 1 122 ? 9.321 -3.470 -12.690 1.00 95.25 122 CYS A CA 1
ATOM 911 C C . CYS A 1 122 ? 10.026 -4.131 -13.874 1.00 95.25 122 CYS A C 1
ATOM 913 O O . CYS A 1 122 ? 11.111 -4.693 -13.721 1.00 95.25 122 CYS A O 1
ATOM 915 N N . VAL A 1 123 ? 9.408 -4.050 -15.046 1.00 92.56 123 VAL A N 1
ATOM 916 C CA . VAL A 1 123 ? 9.972 -4.534 -16.307 1.00 92.56 123 VAL A CA 1
ATOM 917 C C . VAL A 1 123 ? 10.438 -3.344 -17.142 1.00 92.56 123 VAL A C 1
ATOM 919 O O . VAL A 1 123 ? 9.783 -2.304 -17.107 1.00 92.56 123 VAL A O 1
ATOM 922 N N . PRO A 1 124 ? 11.543 -3.440 -17.894 1.00 91.00 124 PRO A N 1
ATOM 923 C CA . PRO A 1 124 ? 11.937 -2.381 -18.816 1.00 91.00 124 PRO A CA 1
ATOM 924 C C . PRO A 1 124 ? 10.837 -2.132 -19.862 1.00 91.00 124 PRO A C 1
ATOM 926 O O . PRO A 1 124 ? 10.349 -3.068 -20.491 1.00 91.00 124 PRO A O 1
ATOM 929 N N . SER A 1 125 ? 10.441 -0.873 -20.058 1.00 82.44 125 SER A N 1
ATOM 930 C CA . SER A 1 125 ? 9.499 -0.443 -21.105 1.00 82.44 125 SER A CA 1
ATOM 931 C C . SER A 1 125 ? 10.123 -0.546 -22.498 1.00 82.44 125 SER A C 1
ATOM 933 O O . SER A 1 125 ? 9.412 -0.675 -23.492 1.00 82.44 125 SER A O 1
ATOM 935 N N . ILE A 1 126 ? 11.458 -0.535 -22.565 1.00 75.06 126 ILE A N 1
ATOM 936 C CA . ILE A 1 126 ? 12.205 -1.107 -23.681 1.00 75.06 126 ILE A CA 1
ATOM 937 C C . ILE A 1 126 ? 12.076 -2.628 -23.589 1.00 75.06 126 ILE A C 1
ATOM 939 O O . ILE A 1 126 ? 12.955 -3.323 -23.082 1.00 75.06 126 ILE A O 1
ATOM 943 N N . ALA A 1 127 ? 10.951 -3.155 -24.075 1.00 61.78 127 ALA A N 1
ATOM 944 C CA . ALA A 1 127 ? 10.944 -4.528 -24.554 1.00 61.78 127 ALA A CA 1
ATOM 945 C C . ALA A 1 127 ? 12.192 -4.682 -25.441 1.00 61.78 127 ALA A C 1
ATOM 947 O O . ALA A 1 127 ? 12.436 -3.779 -26.250 1.00 61.78 127 ALA A O 1
ATOM 948 N N . PRO A 1 128 ? 13.019 -5.731 -25.262 1.00 57.88 128 PRO A N 1
ATOM 949 C CA . PRO A 1 128 ? 14.162 -5.929 -26.136 1.00 57.88 128 PRO A CA 1
ATOM 950 C C . PRO A 1 128 ? 13.634 -5.859 -27.563 1.00 57.88 128 PRO A C 1
ATOM 952 O O . PRO A 1 128 ? 12.722 -6.602 -27.935 1.00 57.88 128 PRO A O 1
ATOM 955 N N . GLU A 1 129 ? 14.142 -4.893 -28.322 1.00 56.75 129 GLU A N 1
ATOM 956 C CA . GLU A 1 129 ? 13.944 -4.834 -29.755 1.00 56.75 129 GLU A CA 1
ATOM 957 C C . GLU A 1 129 ? 14.411 -6.194 -30.279 1.00 56.75 129 GLU A C 1
ATOM 959 O O . GLU A 1 129 ? 15.601 -6.484 -30.299 1.00 56.75 129 GLU A O 1
ATOM 964 N N . LYS A 1 130 ? 13.442 -7.071 -30.563 1.00 47.97 130 LYS A N 1
ATOM 965 C CA . LYS A 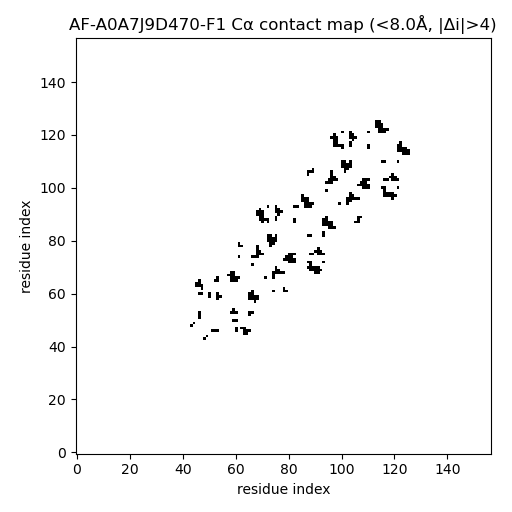1 130 ? 13.622 -8.500 -30.824 1.00 47.97 130 LYS A CA 1
ATOM 966 C C . LYS A 1 130 ? 14.207 -9.290 -29.637 1.00 47.97 130 LYS A C 1
ATOM 968 O O . LYS A 1 130 ? 15.405 -9.538 -29.552 1.00 47.97 130 LYS A O 1
ATOM 973 N N . VAL A 1 131 ? 13.332 -9.934 -28.857 1.00 48.75 131 VAL A N 1
ATOM 974 C CA . VAL A 1 131 ? 13.569 -11.374 -28.672 1.00 48.75 131 VAL A CA 1
ATOM 975 C C . VAL A 1 131 ? 13.427 -11.944 -30.077 1.00 48.75 131 VAL A C 1
ATOM 977 O O . VAL A 1 131 ? 12.314 -12.115 -30.570 1.00 48.75 131 VAL A O 1
ATOM 980 N N . GLN A 1 132 ? 14.549 -12.148 -30.768 1.00 43.69 132 GLN A N 1
ATOM 981 C CA . GLN A 1 132 ? 14.589 -13.192 -31.773 1.00 43.69 132 GLN A CA 1
ATOM 982 C C . GLN A 1 132 ? 14.243 -14.456 -30.990 1.00 43.69 132 GLN A C 1
ATOM 984 O O . GLN A 1 132 ? 15.099 -15.107 -30.401 1.00 43.69 132 GLN A O 1
ATOM 989 N N . LEU A 1 133 ? 12.951 -14.782 -30.952 1.00 49.34 133 LEU A N 1
ATOM 990 C CA . LEU A 1 133 ? 12.573 -16.160 -31.141 1.00 49.34 133 LEU A CA 1
ATOM 991 C C . LEU A 1 133 ? 13.194 -16.473 -32.499 1.00 49.34 133 LEU A C 1
ATOM 993 O O . LEU A 1 133 ? 12.587 -16.248 -33.542 1.00 49.34 133 LEU A O 1
ATOM 997 N N . GLU A 1 134 ? 14.465 -16.873 -32.499 1.00 47.81 134 GLU A N 1
ATOM 998 C CA . GLU A 1 134 ? 14.863 -17.856 -33.473 1.00 47.81 134 GLU A CA 1
ATOM 999 C C . GLU A 1 134 ? 13.890 -18.999 -33.192 1.00 47.81 134 GLU A C 1
ATOM 1001 O O . GLU A 1 134 ? 14.065 -19.791 -32.267 1.00 47.81 134 GLU A O 1
ATOM 1006 N N . GLU A 1 135 ? 12.790 -19.033 -33.947 1.00 52.44 135 GLU A N 1
ATOM 1007 C CA . GLU A 1 135 ? 12.333 -20.307 -34.456 1.00 52.44 135 GLU A CA 1
ATOM 1008 C C . GLU A 1 135 ? 13.606 -20.949 -34.992 1.00 52.44 135 GLU A C 1
ATOM 1010 O O . GLU A 1 135 ? 14.122 -20.575 -36.045 1.00 52.44 135 GLU A O 1
ATOM 1015 N N . GLN A 1 136 ? 14.207 -21.826 -34.190 1.00 42.41 136 GLN A N 1
ATOM 1016 C CA . GLN A 1 136 ? 15.155 -22.786 -34.702 1.00 42.41 136 GLN A CA 1
ATOM 1017 C C . GLN A 1 136 ? 14.343 -23.641 -35.662 1.00 42.41 136 GLN A C 1
ATOM 1019 O O . GLN A 1 136 ? 13.756 -24.655 -35.289 1.00 42.41 136 GLN A O 1
ATOM 1024 N N . GLU A 1 137 ? 14.265 -23.141 -36.896 1.00 56.12 137 GLU A N 1
ATOM 1025 C CA . GLU A 1 137 ? 13.855 -23.847 -38.090 1.00 56.12 137 GLU A CA 1
ATOM 1026 C C . GLU A 1 137 ? 14.403 -25.278 -37.972 1.00 56.12 137 GLU A C 1
ATOM 1028 O O . GLU A 1 137 ? 15.620 -25.462 -37.822 1.00 56.12 137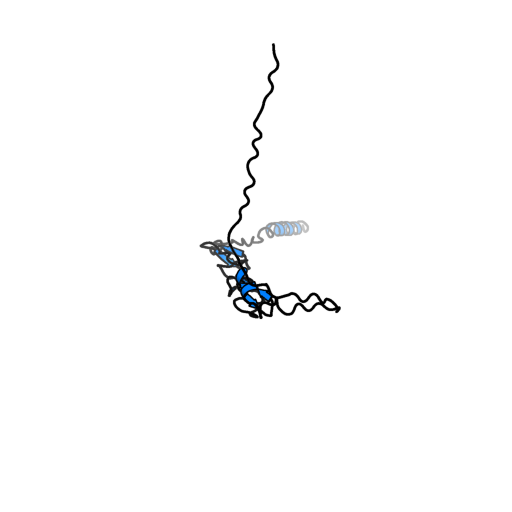 GLU A O 1
ATOM 1033 N N . PRO A 1 138 ? 13.548 -26.313 -37.995 1.00 49.56 138 PRO A N 1
ATOM 1034 C CA . PRO A 1 138 ? 13.947 -27.704 -37.807 1.00 49.56 138 PRO A CA 1
ATOM 1035 C C . PRO A 1 138 ? 14.672 -28.262 -39.049 1.00 49.56 138 PRO A C 1
ATOM 1037 O O . PRO A 1 138 ? 14.421 -29.380 -39.497 1.00 49.56 138 PRO A O 1
ATOM 1040 N N . LEU A 1 139 ? 15.623 -27.520 -39.620 1.00 49.44 139 LEU A N 1
ATOM 1041 C CA . LEU A 1 139 ? 16.358 -27.897 -40.830 1.00 49.44 139 LEU A CA 1
ATOM 1042 C C . LEU A 1 139 ? 17.471 -28.927 -40.585 1.00 49.44 139 LEU A C 1
ATOM 1044 O O . LEU A 1 139 ? 18.106 -29.382 -41.534 1.00 49.44 139 LEU A O 1
ATOM 1048 N N . ARG A 1 140 ? 17.684 -29.383 -39.341 1.00 52.41 140 ARG A N 1
ATOM 1049 C CA . ARG A 1 140 ? 18.561 -30.537 -39.056 1.00 52.41 140 ARG A CA 1
ATOM 1050 C C . ARG A 1 140 ? 17.853 -31.897 -39.077 1.00 52.41 140 ARG A C 1
ATOM 1052 O O . ARG A 1 140 ? 18.506 -32.897 -38.791 1.00 52.41 140 ARG A O 1
ATOM 1059 N N . TYR A 1 141 ? 16.570 -31.974 -39.448 1.00 50.25 141 TYR A N 1
ATOM 1060 C CA . TYR A 1 141 ? 15.886 -33.266 -39.630 1.00 50.25 141 TYR A CA 1
ATOM 1061 C C . TYR A 1 141 ? 15.901 -33.774 -41.088 1.00 50.25 141 TYR A C 1
ATOM 1063 O O . TYR A 1 141 ? 15.917 -34.983 -41.319 1.00 50.25 141 TYR A O 1
ATOM 1071 N N . SER A 1 142 ? 16.018 -32.888 -42.087 1.00 55.03 142 SER A N 1
ATOM 1072 C CA . SER A 1 142 ? 16.075 -33.299 -43.507 1.00 55.03 142 SER A CA 1
ATOM 1073 C C . SER A 1 142 ? 17.387 -33.975 -43.920 1.00 55.03 142 SER A C 1
ATOM 1075 O O . SER A 1 142 ? 17.380 -34.795 -44.835 1.00 55.03 142 SER A O 1
ATOM 1077 N N . SER A 1 143 ? 18.505 -33.705 -43.237 1.00 52.78 143 SER A N 1
ATOM 1078 C CA . SER A 1 143 ? 19.787 -34.367 -43.542 1.00 52.78 143 SER A CA 1
ATOM 1079 C C . SER A 1 143 ? 19.880 -35.796 -42.997 1.00 52.78 143 SER A C 1
ATOM 1081 O O . SER A 1 143 ? 20.740 -36.558 -43.427 1.00 52.78 143 SER A O 1
ATOM 1083 N N . LEU A 1 144 ? 19.006 -36.178 -42.058 1.00 55.25 144 LEU A N 1
ATOM 1084 C CA . LEU A 1 144 ? 18.920 -37.555 -41.565 1.00 55.25 144 LEU A CA 1
ATOM 1085 C C . LEU A 1 144 ? 17.927 -38.387 -42.389 1.00 55.25 144 LEU A C 1
ATOM 1087 O O . LEU A 1 144 ? 18.165 -39.575 -42.595 1.00 55.25 144 LEU A O 1
ATOM 1091 N N . LEU A 1 145 ? 16.869 -37.783 -42.945 1.00 55.16 145 LEU A N 1
ATOM 1092 C CA . LEU A 1 145 ? 15.893 -38.507 -43.774 1.00 55.16 145 LEU A CA 1
ATOM 1093 C C . LEU A 1 145 ? 16.464 -38.984 -45.122 1.00 55.16 145 LEU A C 1
ATOM 1095 O O . LEU A 1 145 ? 16.051 -40.030 -45.629 1.00 55.16 145 LEU A O 1
ATOM 1099 N N . SER A 1 146 ? 17.437 -38.261 -45.683 1.00 56.31 146 SER A N 1
ATOM 1100 C CA . SER A 1 146 ? 18.155 -38.653 -46.905 1.00 56.31 146 SER A CA 1
ATOM 1101 C C . SER A 1 146 ? 19.156 -39.794 -46.672 1.00 56.31 146 SER A C 1
ATOM 1103 O O . SER A 1 146 ? 19.351 -40.614 -47.568 1.00 56.31 146 SER A O 1
ATOM 1105 N N . LEU A 1 147 ? 19.701 -39.941 -45.457 1.00 55.69 147 LEU A N 1
ATOM 1106 C CA . LEU A 1 147 ? 20.506 -41.109 -45.065 1.00 55.69 147 LEU A CA 1
ATOM 1107 C C . LEU A 1 147 ? 19.652 -42.376 -44.882 1.00 55.69 147 LEU A C 1
ATOM 1109 O O . LEU A 1 147 ? 20.105 -43.470 -45.219 1.00 55.69 147 LEU A O 1
ATOM 1113 N N . PHE A 1 148 ? 18.402 -42.250 -44.422 1.00 55.50 148 PHE A N 1
ATOM 1114 C CA . PHE A 1 148 ? 17.478 -43.389 -44.346 1.00 55.50 148 PHE A CA 1
ATOM 1115 C C . PHE A 1 148 ? 16.916 -43.795 -45.721 1.00 55.50 148 PHE A C 1
ATOM 1117 O O . PHE A 1 148 ? 16.814 -44.990 -45.995 1.00 55.50 148 PHE A O 1
ATOM 1124 N N . HIS A 1 149 ? 16.645 -42.849 -46.630 1.00 55.56 149 HIS A N 1
ATOM 1125 C CA . HIS A 1 149 ? 16.177 -43.182 -47.987 1.00 55.56 149 HIS A CA 1
ATOM 1126 C C . HIS A 1 149 ? 17.279 -43.733 -48.907 1.00 55.56 149 HIS A C 1
ATOM 1128 O O . HIS A 1 149 ? 16.983 -44.556 -49.771 1.00 55.56 149 HIS A O 1
ATOM 1134 N N . HIS A 1 150 ? 18.554 -43.376 -48.706 1.00 52.47 150 HIS A N 1
ATOM 1135 C CA . HIS A 1 150 ? 19.658 -44.031 -49.426 1.00 52.47 150 HIS A CA 1
ATOM 1136 C C . HIS A 1 150 ? 19.924 -45.468 -48.964 1.00 52.47 150 HIS A C 1
ATOM 1138 O O . HIS A 1 150 ? 20.471 -46.262 -49.725 1.00 52.47 150 HIS A O 1
ATOM 1144 N N . ARG A 1 151 ? 19.494 -45.850 -47.756 1.00 50.78 151 ARG A N 1
ATOM 1145 C CA . ARG A 1 151 ? 19.670 -47.223 -47.260 1.00 50.78 151 ARG A CA 1
ATOM 1146 C C . ARG A 1 151 ? 18.612 -48.207 -47.766 1.00 50.78 151 ARG A C 1
ATOM 1148 O O . ARG A 1 151 ? 18.856 -49.407 -47.725 1.00 50.78 151 ARG A O 1
ATOM 1155 N N . HIS A 1 152 ? 17.484 -47.723 -48.290 1.00 50.25 152 HIS A N 1
ATOM 1156 C CA . HIS A 1 152 ? 16.454 -48.575 -48.896 1.00 50.25 152 HIS A CA 1
ATOM 1157 C C . HIS A 1 152 ? 16.680 -48.872 -50.387 1.00 50.25 152 HIS A C 1
ATOM 1159 O O . HIS A 1 152 ? 16.097 -49.824 -50.894 1.00 50.25 152 HIS A O 1
ATOM 1165 N N . HIS A 1 153 ? 17.554 -48.133 -51.080 1.00 50.00 153 HIS A N 1
ATOM 1166 C CA . HIS A 1 153 ? 17.844 -48.380 -52.501 1.00 50.00 153 HIS A CA 1
ATOM 1167 C C . HIS A 1 153 ? 19.002 -49.367 -52.749 1.00 50.00 153 HIS A C 1
ATOM 1169 O O . HIS A 1 153 ? 19.195 -49.800 -53.879 1.00 50.00 153 HIS A O 1
ATOM 1175 N N . VAL A 1 154 ? 19.751 -49.753 -51.706 1.00 52.78 154 VAL A N 1
ATOM 1176 C CA . VAL A 1 154 ? 20.892 -50.694 -51.797 1.00 52.78 154 VAL A CA 1
ATOM 1177 C C . VAL A 1 154 ? 20.488 -52.144 -51.461 1.00 52.78 154 VAL A C 1
ATOM 1179 O O . VAL A 1 154 ? 21.311 -53.045 -51.524 1.00 52.78 154 VAL A O 1
ATOM 1182 N N . ILE A 1 155 ? 19.216 -52.410 -51.131 1.00 50.06 155 ILE A N 1
ATOM 1183 C CA . ILE A 1 155 ? 18.709 -53.771 -50.828 1.00 50.06 155 ILE A CA 1
ATOM 1184 C C . ILE A 1 155 ? 17.887 -54.352 -52.004 1.00 50.06 155 ILE A C 1
ATOM 1186 O O . ILE A 1 155 ? 17.328 -55.439 -51.908 1.00 50.06 155 ILE A O 1
ATOM 1190 N N . SER A 1 156 ? 17.826 -53.668 -53.152 1.00 48.72 156 SER A N 1
ATOM 1191 C CA . SER A 1 156 ? 17.134 -54.175 -54.347 1.00 48.72 156 SER A CA 1
ATOM 1192 C C . SER A 1 156 ? 17.971 -53.993 -55.616 1.00 48.72 156 SER A C 1
ATOM 1194 O O . SER A 1 156 ? 17.600 -53.255 -56.526 1.00 48.72 156 SER A O 1
ATOM 1196 N N . SER A 1 157 ? 19.140 -54.634 -55.655 1.00 44.44 157 SER A N 1
ATOM 1197 C CA . SER A 1 157 ? 19.909 -54.961 -56.869 1.00 44.44 157 SER A CA 1
ATOM 1198 C C . SER A 1 157 ? 20.823 -56.144 -56.583 1.00 44.44 157 SER A C 1
ATOM 1200 O O . SER A 1 157 ? 21.479 -56.110 -55.519 1.00 44.44 157 SER A O 1
#

pLDDT: mean 72.93, std 20.86, range [38.91, 97.56]

InterPro domains:
  IPR006969 Stigma-specific protein Stig1-like [PF04885] (46-122)
  IPR006969 Stigma-specific protein Stig1-like [PTHR33227] (43-122)

Secondary structure (DSSP, 8-state):
----------------------------S--------SS----S-STTT-THHHHTTT-EEETTEEE-TTT-TTSSSSTT-PPPTT-EEETTEEE-TTT-GGGTTSTT-PPPTTEEEETTEEEESS--TT--------TTSHHHHHHHHHHHSSS--

Solvent-accessible surface area (backbone atoms only — not comparable to full-atom values): 10003 Å² total; per-residue (Å²): 139,82,91,78,85,90,78,86,81,84,84,79,82,71,87,77,80,82,84,84,82,87,82,82,82,89,82,90,65,83,78,80,91,70,90,81,76,92,74,9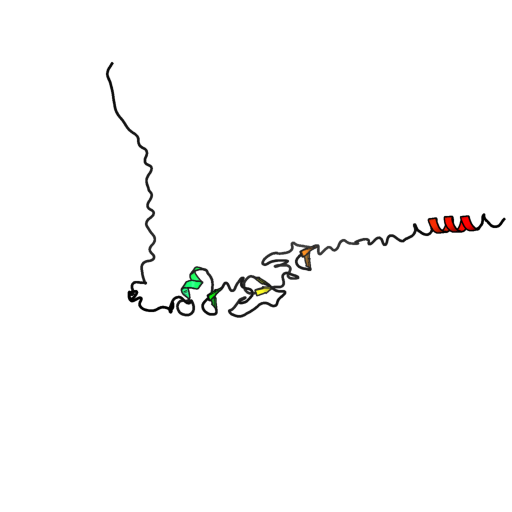5,78,81,92,73,84,40,26,82,82,41,55,64,70,18,49,80,73,75,24,41,66,42,94,59,33,68,41,46,32,36,58,33,44,54,22,28,57,39,74,78,34,59,42,58,92,76,32,43,27,40,86,26,36,69,43,38,24,40,57,33,41,57,21,27,59,34,75,80,31,58,45,56,93,66,34,39,28,51,84,32,36,70,40,60,63,66,60,66,87,66,76,72,72,67,71,74,70,75,71,81,54,62,72,52,54,54,59,56,55,59,59,64,63,71,78,72,122

Sequence (157 aa):
MLAMVMALEAITLSTSISENSDHRRLADSQMPTSFGGAGGFRPFFTCDKRPEICSTKGQFCCNRRCVDLKTDQYNCGRCGRTCNYSKICCEGKCVSPLSNEKHCGGCNNNCGKGSSCLYAYCVPSIAPEKVQLEEQEPLRYSSLLSLFHHRHHVISS

Organism: Gossypium gossypioides (NCBI:txid34282)